Protein AF-A0A1V5KFT4-F1 (afdb_monomer_lite)

pLDDT: mean 74.29, std 12.47, range [51.44, 88.25]

Sequence (43 aa):
MCHKLADARSLHGCTSCGAMLCDDCSERDLGLCADCAAADGNA

Foldseek 3Di:
DPPPPQPPPAWAAQPPPRDTDGPVQCVVQVSHHPVVSVVVVVD

Radius of gyration: 10.02 Å; chains: 1; bounding box: 17×26×22 Å

Secondary structure (DSSP, 8-state):
---S---TTSEEEPTTT--EEEHHHHHHTTT--HHHHHHHTT-

Structure (mmCIF, N/CA/C/O backbone):
data_AF-A0A1V5KFT4-F1
#
_entry.id   AF-A0A1V5KFT4-F1
#
loop_
_atom_site.group_PDB
_atom_site.id
_atom_site.type_symbol
_atom_site.label_atom_id
_atom_site.label_alt_id
_atom_site.label_comp_id
_atom_site.label_asym_id
_atom_site.label_entity_id
_atom_site.label_seq_id
_atom_site.pdbx_PDB_ins_code
_atom_site.Cartn_x
_atom_site.Cartn_y
_atom_site.Cartn_z
_atom_site.occupancy
_atom_site.B_iso_or_equiv
_atom_site.auth_seq_id
_atom_site.auth_comp_id
_atom_site.auth_asym_id
_atom_site.auth_atom_id
_atom_site.pdbx_PDB_model_num
ATOM 1 N N . MET A 1 1 ? 4.900 8.638 -4.153 1.00 51.44 1 MET A N 1
ATOM 2 C CA . MET A 1 1 ? 4.533 9.199 -2.832 1.00 51.44 1 MET A CA 1
ATOM 3 C C . MET A 1 1 ? 3.183 9.906 -2.942 1.00 51.44 1 MET A C 1
ATOM 5 O O . MET A 1 1 ? 3.091 10.920 -3.623 1.00 51.44 1 MET A O 1
ATOM 9 N N . CYS A 1 2 ? 2.120 9.329 -2.362 1.00 53.88 2 CYS A N 1
ATOM 10 C CA . CYS A 1 2 ? 0.783 9.943 -2.291 1.00 53.88 2 CYS A CA 1
ATOM 11 C C . CYS A 1 2 ? 0.900 11.185 -1.364 1.00 53.88 2 CYS A C 1
ATOM 13 O O . CYS A 1 2 ? 0.903 11.052 -0.149 1.00 53.88 2 CYS A O 1
ATOM 15 N N . HIS A 1 3 ? 1.078 12.392 -1.921 1.00 51.81 3 HIS A N 1
ATOM 16 C CA . HIS A 1 3 ? 1.247 13.653 -1.161 1.00 51.81 3 HIS A CA 1
ATOM 17 C C . HIS A 1 3 ? -0.044 14.210 -0.544 1.00 51.81 3 HIS A C 1
ATOM 19 O O . HIS A 1 3 ? -0.033 15.283 0.060 1.00 51.81 3 HIS A O 1
ATOM 25 N N . LYS A 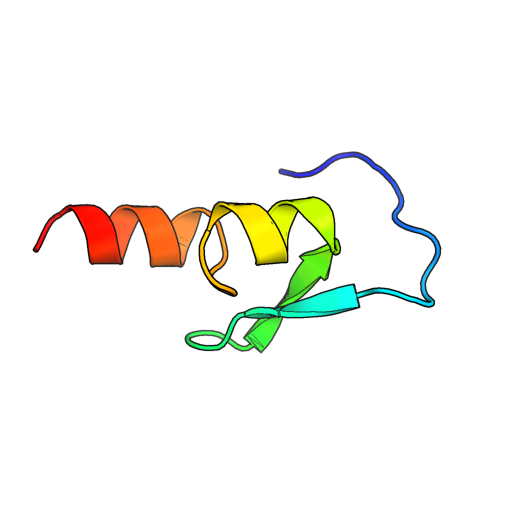1 4 ? -1.177 13.528 -0.708 1.00 55.28 4 LYS A N 1
ATOM 26 C CA . LYS A 1 4 ? -2.410 13.937 -0.042 1.00 55.28 4 LYS A CA 1
ATOM 27 C C . LYS A 1 4 ? -2.273 13.519 1.416 1.00 55.28 4 LYS A C 1
ATOM 29 O O . LYS A 1 4 ? -2.174 12.325 1.681 1.00 55.28 4 LYS A O 1
ATOM 34 N N . LEU A 1 5 ? -2.249 14.485 2.342 1.00 56.34 5 LEU A N 1
ATOM 35 C CA . LEU A 1 5 ? -2.564 14.227 3.747 1.00 56.34 5 LEU A CA 1
ATOM 36 C C . LEU A 1 5 ? -3.971 13.624 3.763 1.00 56.34 5 LEU A C 1
ATOM 38 O O . LEU A 1 5 ? -4.963 14.348 3.789 1.00 56.34 5 LEU A O 1
ATOM 42 N N . ALA A 1 6 ? -4.056 12.306 3.616 1.00 55.03 6 ALA A N 1
ATOM 43 C CA . ALA A 1 6 ? -5.298 11.589 3.761 1.00 55.03 6 ALA A CA 1
ATOM 44 C C . ALA A 1 6 ? -5.681 11.757 5.225 1.00 55.03 6 ALA A C 1
ATOM 46 O O . ALA A 1 6 ? -4.928 11.363 6.117 1.00 55.03 6 ALA A O 1
ATOM 47 N N . ASP A 1 7 ? -6.800 12.443 5.446 1.00 53.31 7 ASP A N 1
ATOM 48 C CA . ASP A 1 7 ? -7.459 12.539 6.738 1.00 53.31 7 ASP A CA 1
ATOM 49 C C . ASP A 1 7 ? -7.371 11.166 7.420 1.00 53.31 7 ASP A C 1
ATOM 51 O O . ASP A 1 7 ? -7.730 10.150 6.819 1.00 53.31 7 ASP A O 1
ATOM 55 N N . ALA A 1 8 ? -6.789 11.127 8.623 1.00 53.34 8 ALA A N 1
ATOM 56 C CA . ALA A 1 8 ? -6.231 9.934 9.275 1.00 53.34 8 ALA A CA 1
ATOM 57 C C . ALA A 1 8 ? -7.248 8.810 9.583 1.00 53.34 8 ALA A C 1
ATOM 59 O O . ALA A 1 8 ? -6.941 7.866 10.307 1.00 53.34 8 ALA A O 1
ATOM 60 N N . ARG A 1 9 ? -8.472 8.916 9.065 1.00 57.53 9 ARG A N 1
ATOM 61 C CA . ARG A 1 9 ? -9.590 8.004 9.283 1.00 57.53 9 ARG A CA 1
ATOM 62 C C . ARG A 1 9 ? -9.717 6.899 8.231 1.00 57.53 9 ARG A C 1
ATOM 64 O O . ARG A 1 9 ? -10.358 5.906 8.542 1.00 57.53 9 ARG A O 1
ATOM 71 N N . SER A 1 10 ? -9.106 7.029 7.046 1.00 65.50 10 SER A N 1
ATOM 72 C CA . SER A 1 10 ? -9.157 5.992 5.986 1.00 65.50 10 SER A CA 1
ATOM 73 C C . SER A 1 10 ? -7.764 5.633 5.459 1.00 65.50 10 SER A C 1
ATOM 75 O O . SER A 1 10 ? -7.467 5.747 4.268 1.00 65.50 10 SER A O 1
ATOM 77 N N . LEU A 1 11 ? -6.867 5.270 6.381 1.00 69.56 11 LEU A N 1
ATOM 78 C CA . LEU A 1 11 ? -5.560 4.712 6.041 1.00 69.56 11 LEU A CA 1
ATOM 79 C C . LEU A 1 11 ? -5.662 3.184 6.028 1.00 69.56 11 LEU A C 1
ATOM 81 O O . LEU A 1 11 ? -6.018 2.574 7.035 1.00 69.56 11 LEU A O 1
ATOM 85 N N . HIS A 1 12 ? -5.331 2.582 4.893 1.00 80.12 12 HIS A N 1
ATOM 86 C CA . HIS A 1 12 ? -5.255 1.139 4.699 1.00 80.12 12 HIS A CA 1
ATOM 87 C C . HIS A 1 12 ? -3.800 0.673 4.810 1.00 80.12 12 HIS A C 1
ATOM 89 O O . HIS A 1 12 ? -2.877 1.370 4.398 1.00 80.12 12 HIS A O 1
ATOM 95 N N . GLY A 1 13 ? -3.568 -0.500 5.393 1.00 83.38 13 GLY A N 1
ATOM 96 C CA . GLY A 1 13 ? -2.231 -1.091 5.452 1.00 83.38 13 GLY A CA 1
ATOM 97 C C . GLY A 1 13 ? -1.915 -1.856 4.171 1.00 83.38 13 GLY A C 1
ATOM 98 O O . GLY A 1 13 ? -2.747 -2.625 3.700 1.00 83.38 13 GLY A O 1
ATOM 99 N N . CYS A 1 14 ? -0.705 -1.691 3.637 1.00 88.25 14 CYS A N 1
ATOM 100 C CA . CYS A 1 14 ? -0.195 -2.5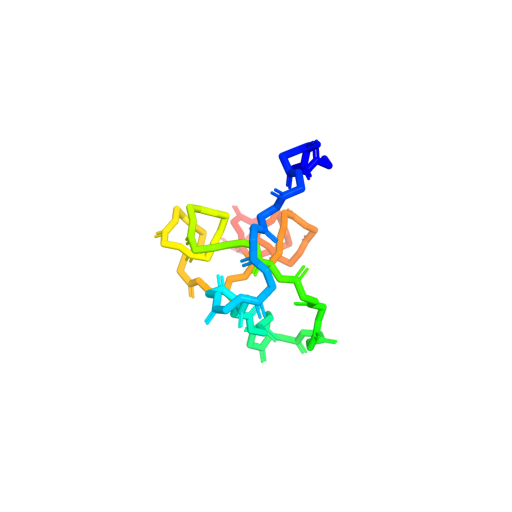56 2.581 1.00 88.25 14 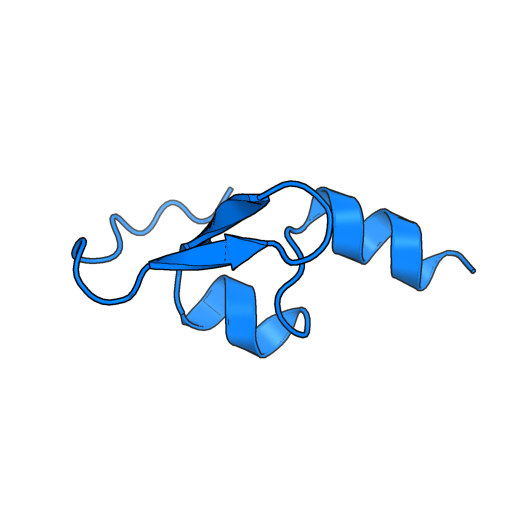CYS A CA 1
ATOM 101 C C . CYS A 1 14 ? -0.196 -4.007 3.070 1.00 88.25 14 CYS A C 1
ATOM 103 O O . CYS A 1 14 ? 0.426 -4.313 4.089 1.00 88.25 14 CYS A O 1
ATOM 105 N N . THR A 1 15 ? -0.825 -4.907 2.322 1.00 84.50 15 THR A N 1
ATOM 106 C CA . THR A 1 15 ? -0.962 -6.316 2.726 1.00 84.50 15 THR A CA 1
ATOM 107 C C . THR A 1 15 ? 0.382 -7.058 2.747 1.00 84.50 15 THR A C 1
ATOM 109 O O . THR A 1 15 ? 0.534 -8.038 3.469 1.00 84.50 15 THR A O 1
ATOM 112 N N . SER A 1 16 ? 1.380 -6.580 1.996 1.00 86.88 16 SER A N 1
ATOM 113 C CA . SER A 1 16 ? 2.707 -7.206 1.925 1.00 86.88 16 SER A CA 1
ATOM 114 C C . SER A 1 16 ? 3.677 -6.677 2.991 1.00 86.88 16 SER A C 1
ATOM 116 O O . SER A 1 16 ? 4.288 -7.458 3.715 1.00 86.88 16 SER A O 1
ATOM 118 N N . CYS A 1 17 ? 3.810 -5.353 3.123 1.00 87.00 17 CYS A N 1
ATOM 119 C CA . CYS A 1 17 ? 4.834 -4.737 3.978 1.00 87.00 17 CYS A CA 1
ATOM 120 C C . CYS A 1 17 ? 4.281 -3.948 5.174 1.00 87.00 17 CYS A C 1
ATOM 122 O O . CYS A 1 17 ? 5.055 -3.454 5.991 1.00 87.00 17 CYS A O 1
ATOM 124 N N . GLY A 1 18 ? 2.959 -3.788 5.281 1.00 83.25 18 GLY A N 1
ATOM 125 C CA . GLY A 1 18 ? 2.312 -3.043 6.365 1.00 83.25 18 GLY A CA 1
ATOM 126 C C . GLY A 1 18 ? 2.433 -1.517 6.270 1.00 83.25 18 GLY A C 1
ATOM 127 O O . GLY A 1 18 ? 1.997 -0.818 7.182 1.00 83.25 18 GLY A O 1
ATOM 128 N N . ALA A 1 19 ? 3.008 -0.975 5.190 1.00 83.94 19 ALA A N 1
ATOM 129 C CA . ALA A 1 19 ? 3.090 0.470 4.978 1.00 83.94 19 ALA A CA 1
ATOM 130 C C . ALA A 1 19 ? 1.688 1.103 4.922 1.00 83.94 19 ALA A C 1
ATOM 132 O O . ALA A 1 19 ? 0.801 0.565 4.266 1.00 83.94 19 ALA A O 1
ATOM 133 N N . MET A 1 20 ? 1.488 2.251 5.576 1.00 83.00 20 MET A N 1
ATOM 134 C CA . MET A 1 20 ? 0.208 2.962 5.507 1.00 83.00 20 MET A CA 1
ATOM 135 C C . MET A 1 20 ? 0.002 3.608 4.134 1.00 83.00 20 MET A C 1
ATOM 137 O O . MET A 1 20 ? 0.846 4.358 3.640 1.00 83.00 20 MET A O 1
ATOM 141 N N . LEU A 1 21 ? -1.157 3.332 3.551 1.00 78.88 21 LEU A N 1
ATOM 142 C CA . LEU A 1 21 ? -1.641 3.800 2.262 1.00 78.88 21 LEU A CA 1
ATOM 143 C C 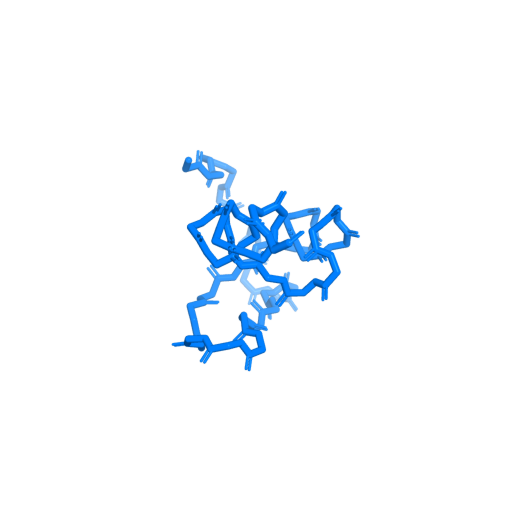. LEU A 1 21 ? -2.922 4.596 2.480 1.00 78.88 21 LEU A C 1
ATOM 145 O O . LEU A 1 21 ? -3.706 4.292 3.374 1.00 78.88 21 LEU A O 1
ATOM 149 N N . CYS A 1 22 ? -3.163 5.610 1.653 1.00 80.12 22 CYS A N 1
ATOM 150 C CA . CYS A 1 22 ? -4.493 6.206 1.599 1.00 80.12 22 CYS A CA 1
ATOM 151 C C . CYS A 1 22 ? -5.456 5.281 0.851 1.00 80.12 22 CYS A C 1
ATOM 153 O O . CYS A 1 22 ? -5.011 4.473 0.040 1.00 80.12 22 CYS A O 1
ATOM 155 N N . ASP A 1 23 ? -6.754 5.454 1.085 1.00 79.12 23 ASP A N 1
ATOM 156 C CA . ASP A 1 23 ? -7.831 4.703 0.428 1.00 79.12 23 ASP A CA 1
ATOM 157 C C . ASP A 1 23 ? -7.626 4.562 -1.090 1.00 79.12 23 ASP A C 1
ATOM 159 O O . ASP A 1 23 ? -7.500 3.456 -1.594 1.00 79.12 23 ASP A O 1
ATOM 163 N N . ASP A 1 24 ? -7.391 5.678 -1.788 1.00 77.81 24 ASP A N 1
ATOM 164 C CA . ASP A 1 24 ? -7.120 5.707 -3.236 1.00 77.81 24 ASP A CA 1
ATOM 165 C C . ASP A 1 24 ? -5.887 4.879 -3.646 1.00 77.81 24 ASP A C 1
ATOM 167 O O . ASP A 1 24 ? -5.925 4.115 -4.609 1.00 77.81 24 ASP A O 1
ATOM 171 N N . CYS A 1 25 ? -4.792 5.000 -2.883 1.00 77.69 25 CYS A N 1
ATOM 172 C CA . CYS A 1 25 ? -3.562 4.245 -3.116 1.00 77.69 25 CYS A CA 1
ATOM 173 C C . CYS A 1 25 ? -3.802 2.737 -2.824 1.00 77.69 25 CYS A C 1
ATOM 175 O O . CYS A 1 25 ? -3.197 1.890 -3.468 1.00 77.69 25 CYS A O 1
ATOM 177 N N . SER A 1 26 ? -4.697 2.387 -1.892 1.00 79.50 26 SER A N 1
ATOM 178 C CA . SER A 1 26 ? -5.069 1.001 -1.581 1.00 79.50 26 SER A CA 1
ATOM 179 C C . SER A 1 26 ? -6.029 0.400 -2.612 1.00 79.50 26 SER A C 1
ATOM 181 O O . SER A 1 26 ? -5.849 -0.745 -3.009 1.00 79.50 26 SER A O 1
ATOM 183 N N . GLU A 1 27 ? -7.033 1.135 -3.083 1.00 81.62 27 GLU A N 1
ATOM 184 C CA . GLU A 1 27 ? -7.993 0.628 -4.072 1.00 81.62 27 GLU A CA 1
ATOM 185 C C . GLU A 1 27 ? -7.356 0.418 -5.451 1.00 81.62 27 GLU A C 1
ATOM 187 O O . GLU A 1 27 ? -7.673 -0.553 -6.139 1.00 81.62 27 GLU A O 1
ATOM 192 N N . ARG A 1 28 ? -6.433 1.299 -5.857 1.00 79.38 28 ARG A N 1
ATOM 193 C CA . ARG A 1 28 ? -5.778 1.215 -7.172 1.00 79.38 28 ARG A CA 1
ATOM 194 C C . ARG A 1 28 ? -4.860 0.006 -7.323 1.00 79.38 28 ARG A C 1
ATOM 196 O O . ARG A 1 28 ? -4.844 -0.605 -8.387 1.00 79.38 28 ARG A O 1
ATOM 203 N N . ASP A 1 29 ? -4.102 -0.307 -6.280 1.00 78.38 29 ASP A N 1
ATOM 204 C CA . ASP A 1 29 ? -3.031 -1.306 -6.303 1.00 78.38 29 ASP A CA 1
ATOM 205 C C . ASP A 1 29 ? -3.406 -2.565 -5.490 1.00 78.38 29 ASP A C 1
ATOM 207 O O . ASP A 1 29 ? -2.540 -3.253 -4.955 1.00 78.38 29 ASP A O 1
ATOM 211 N N . LEU A 1 30 ? -4.709 -2.867 -5.362 1.00 80.19 30 LEU A N 1
ATOM 212 C CA . LEU A 1 30 ? -5.245 -4.054 -4.665 1.00 80.19 30 LEU A CA 1
ATOM 213 C C . LEU A 1 30 ? -4.768 -4.200 -3.203 1.00 80.19 30 LEU A C 1
ATOM 215 O O . LEU A 1 30 ? -4.614 -5.303 -2.680 1.00 80.19 30 LEU A O 1
ATOM 219 N N . GLY A 1 31 ? -4.530 -3.081 -2.525 1.00 8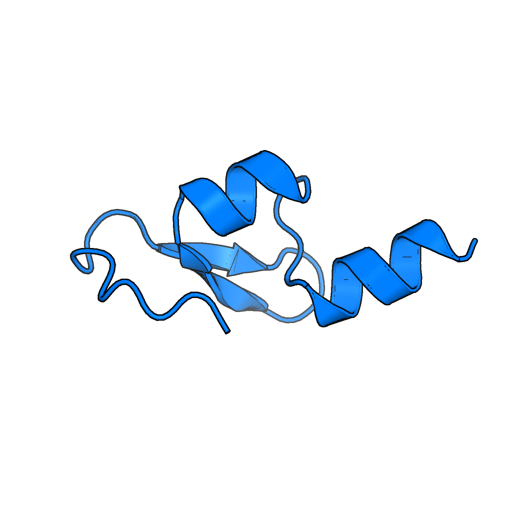0.81 31 GLY A N 1
ATOM 220 C CA . GLY A 1 31 ? -4.037 -3.040 -1.151 1.00 80.81 31 GLY A CA 1
ATOM 221 C C . GLY A 1 31 ? -2.524 -3.218 -1.036 1.00 80.81 31 GLY A C 1
ATOM 222 O O . GLY A 1 31 ? -2.038 -3.593 0.035 1.00 80.81 31 GLY A O 1
ATOM 223 N N . LEU A 1 32 ? -1.769 -2.970 -2.109 1.00 84.50 32 LEU A N 1
ATOM 224 C CA . LEU A 1 32 ? -0.309 -2.932 -2.106 1.00 84.50 32 LEU A CA 1
ATOM 225 C C . LEU A 1 32 ? 0.208 -1.495 -2.192 1.00 84.50 32 LEU A C 1
ATOM 227 O O . LEU A 1 32 ? -0.413 -0.605 -2.763 1.00 84.50 32 LEU A O 1
ATOM 231 N N . CYS A 1 33 ? 1.380 -1.251 -1.608 1.00 85.69 33 CYS A N 1
ATOM 232 C CA . CYS A 1 33 ? 2.075 0.011 -1.822 1.00 85.69 33 CYS A CA 1
ATOM 233 C C . CYS A 1 33 ? 2.725 0.021 -3.206 1.00 85.69 33 CYS A C 1
ATOM 235 O O . CYS A 1 33 ? 3.006 -1.035 -3.756 1.00 85.69 33 CYS A O 1
ATOM 237 N N . ALA A 1 34 ? 3.039 1.206 -3.735 1.00 79.75 34 ALA A N 1
ATOM 238 C CA . ALA A 1 34 ? 3.641 1.346 -5.064 1.00 79.75 34 ALA A CA 1
ATOM 239 C C . ALA A 1 34 ? 4.901 0.480 -5.277 1.00 79.75 34 ALA A C 1
ATOM 241 O O . ALA A 1 34 ? 5.138 0.018 -6.385 1.00 79.75 34 ALA A O 1
ATOM 242 N N . ASP A 1 35 ? 5.691 0.252 -4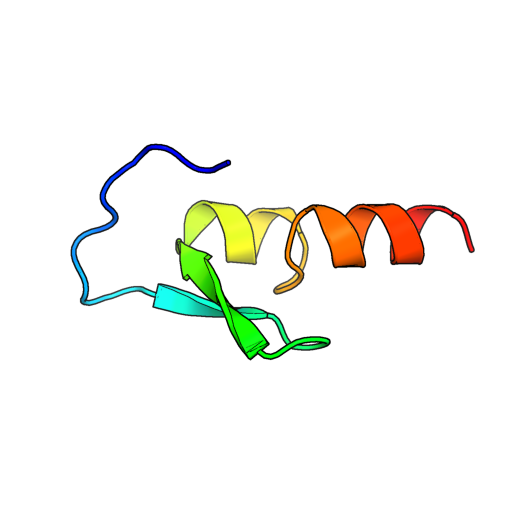.225 1.00 83.31 35 ASP A N 1
ATOM 243 C CA . ASP A 1 35 ? 6.888 -0.594 -4.282 1.00 83.31 35 ASP A CA 1
ATOM 244 C C . ASP A 1 35 ? 6.522 -2.085 -4.396 1.00 83.31 35 ASP A C 1
ATOM 246 O O . ASP A 1 35 ? 6.961 -2.774 -5.314 1.00 83.31 35 ASP A O 1
ATOM 250 N N . CYS A 1 36 ? 5.620 -2.565 -3.532 1.00 87.00 36 CYS A N 1
ATOM 251 C CA . CYS A 1 36 ? 5.122 -3.941 -3.574 1.00 87.00 36 CYS A CA 1
ATOM 252 C C . CYS A 1 36 ? 4.308 -4.233 -4.844 1.00 87.00 36 CYS A C 1
ATOM 254 O O . CYS A 1 36 ? 4.429 -5.318 -5.398 1.00 87.00 36 CYS A O 1
ATOM 256 N N . ALA A 1 37 ? 3.515 -3.274 -5.323 1.00 84.38 37 ALA A N 1
ATOM 257 C CA . ALA A 1 37 ? 2.748 -3.393 -6.559 1.00 84.38 37 ALA A CA 1
ATOM 258 C C . ALA A 1 37 ? 3.669 -3.464 -7.789 1.00 84.38 37 ALA A C 1
ATOM 260 O O . ALA A 1 37 ? 3.443 -4.266 -8.691 1.00 84.38 37 ALA A O 1
ATOM 261 N N . ALA A 1 38 ? 4.752 -2.676 -7.808 1.00 84.06 38 ALA A N 1
ATOM 262 C CA . ALA A 1 38 ? 5.760 -2.746 -8.865 1.00 84.06 38 ALA A CA 1
ATOM 263 C C . ALA A 1 38 ? 6.543 -4.073 -8.858 1.00 84.06 38 ALA A C 1
ATOM 265 O O . ALA A 1 38 ? 6.959 -4.541 -9.922 1.00 84.06 38 ALA A O 1
ATOM 266 N N . ALA A 1 39 ? 6.744 -4.668 -7.677 1.00 84.75 39 ALA A N 1
ATOM 267 C CA . ALA A 1 39 ? 7.356 -5.984 -7.529 1.00 84.75 39 ALA A CA 1
ATOM 268 C C . ALA A 1 39 ? 6.417 -7.125 -7.970 1.00 84.75 39 ALA A C 1
ATOM 270 O O . ALA A 1 39 ? 6.883 -8.067 -8.604 1.00 84.75 39 ALA A O 1
ATOM 271 N N . ASP A 1 40 ? 5.116 -7.027 -7.677 1.00 81.56 40 ASP A N 1
ATOM 272 C CA . ASP A 1 40 ? 4.094 -8.009 -8.073 1.00 81.56 40 ASP A CA 1
ATOM 273 C C . ASP A 1 40 ? 3.841 -8.011 -9.591 1.00 81.56 40 ASP A C 1
ATOM 275 O O . ASP A 1 40 ? 3.861 -9.060 -10.228 1.00 81.56 40 ASP A O 1
ATOM 279 N N . GLY A 1 41 ? 3.723 -6.831 -10.209 1.00 72.88 41 GLY A N 1
ATOM 280 C CA . GLY A 1 41 ? 3.497 -6.694 -11.655 1.00 72.88 41 GLY A CA 1
ATOM 281 C C . GLY A 1 41 ? 4.678 -7.094 -12.555 1.00 72.88 41 GLY A C 1
ATOM 282 O O . GLY A 1 41 ? 4.568 -6.984 -13.775 1.00 72.88 41 GLY A O 1
ATOM 283 N N . ASN A 1 42 ? 5.804 -7.521 -11.977 1.00 57.94 42 ASN A N 1
ATOM 284 C CA . ASN A 1 42 ? 6.970 -8.057 -12.691 1.00 57.94 42 ASN A CA 1
ATOM 285 C C . ASN A 1 42 ? 7.072 -9.596 -12.638 1.00 57.94 42 ASN A C 1
ATOM 287 O O . ASN A 1 42 ? 8.120 -10.136 -13.003 1.00 57.94 42 ASN A O 1
ATOM 291 N N . ALA A 1 43 ? 6.030 -10.292 -12.168 1.00 51.75 43 ALA A N 1
ATOM 292 C CA . ALA A 1 43 ? 5.975 -11.756 -12.103 1.00 51.75 43 ALA A CA 1
ATOM 293 C C . ALA A 1 43 ? 5.556 -12.421 -13.427 1.00 51.75 43 ALA A C 1
ATOM 295 O O . ALA A 1 43 ? 4.666 -11.885 -14.127 1.00 51.75 43 ALA A O 1
#